Protein AF-A0A3R6HXS9-F1 (afdb_monomer_lite)

Radius of gyration: 20.22 Å; chains: 1; bounding box: 44×26×52 Å

Secondary structure (DSSP, 8-state):
--SS-HHHHHHHHHHHHHH---S--HHHHHHHHHHSPPS--HHHHHHHHHHHHHHHHT-SSHHHHHHHHHHHHHHHHHHHTTT--

Foldseek 3Di:
DAPDPVVVVLVVLVVVVVPDVDPPPSVVVVVCVVPDDGPDDLVVVLVVLVVQLVVLCPDPPNVRSVVSNVVSVVVNVCSVVVVDD

Sequence (85 aa):
MRLIDADALKKDLKSVTLSNGTLVNTNAVLYLLEEYPTAYDPDKIVEQLENERKFWENAYNRNLGKEKARSYEHAIEIVKGGGVK

pLDDT: mean 83.36, std 12.92, range [52.97, 97.38]

Structure (mmCIF, N/CA/C/O backbone):
data_AF-A0A3R6HXS9-F1
#
_entry.id   AF-A0A3R6HXS9-F1
#
loop_
_atom_site.group_PDB
_atom_site.id
_atom_site.type_symbol
_atom_site.label_atom_id
_atom_site.label_alt_id
_atom_site.label_comp_id
_atom_site.label_asym_id
_atom_site.label_entity_id
_atom_site.label_seq_id
_atom_site.pdbx_PDB_ins_code
_atom_site.Cartn_x
_atom_site.Cartn_y
_atom_site.Cartn_z
_atom_site.occupancy
_atom_site.B_iso_or_equiv
_atom_site.auth_seq_id
_atom_site.auth_comp_id
_atom_site.auth_asym_id
_atom_site.auth_atom_id
_atom_site.pdbx_PDB_model_num
ATOM 1 N N . MET A 1 1 ? -4.115 -0.002 2.083 1.00 57.69 1 MET A N 1
ATOM 2 C CA . MET A 1 1 ? -3.763 -0.734 3.319 1.00 57.69 1 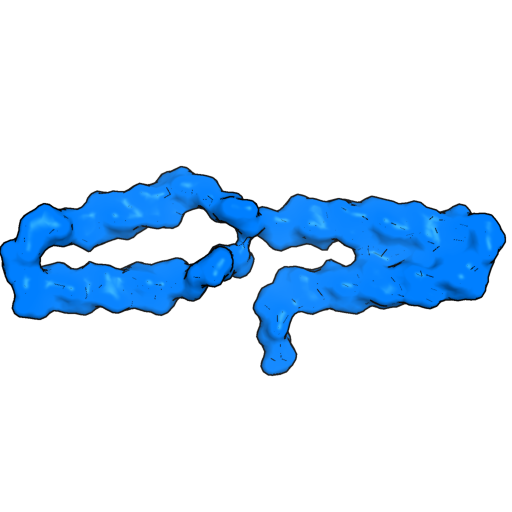MET A CA 1
ATOM 3 C C . MET A 1 1 ? -3.272 0.271 4.351 1.00 57.69 1 MET A C 1
ATOM 5 O O . MET A 1 1 ? -2.390 1.054 4.027 1.00 57.69 1 MET A O 1
ATOM 9 N N . ARG A 1 2 ? -3.893 0.350 5.533 1.00 60.28 2 ARG A N 1
ATOM 10 C CA . ARG A 1 2 ? -3.441 1.241 6.617 1.00 60.28 2 ARG A CA 1
ATOM 11 C C . ARG A 1 2 ? -2.299 0.561 7.388 1.00 60.28 2 ARG A C 1
ATOM 13 O O . ARG A 1 2 ? -2.183 -0.657 7.341 1.00 60.28 2 ARG A O 1
ATOM 20 N N . LEU A 1 3 ? -1.467 1.334 8.097 1.00 70.50 3 LEU A N 1
ATOM 21 C CA . LEU A 1 3 ? -0.396 0.793 8.963 1.00 70.50 3 LEU A CA 1
ATOM 22 C C . LEU A 1 3 ? -0.945 -0.126 10.076 1.00 70.50 3 LEU A C 1
ATOM 24 O O . LEU A 1 3 ? -0.216 -0.910 10.672 1.00 70.50 3 LEU A O 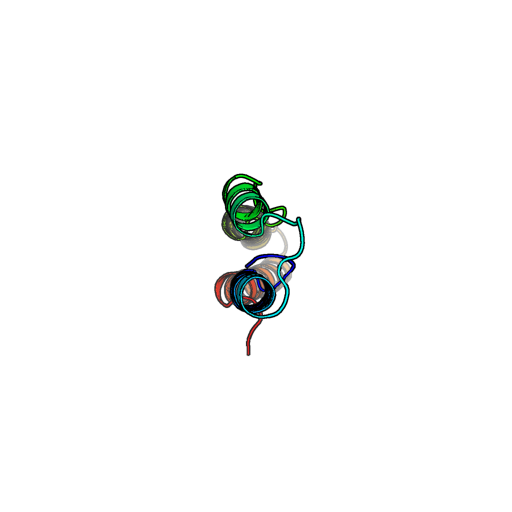1
ATOM 28 N N . ILE A 1 4 ? -2.242 0.011 10.342 1.00 76.81 4 ILE A N 1
ATOM 29 C CA . ILE A 1 4 ? -3.060 -0.789 11.241 1.00 76.81 4 ILE A CA 1
ATOM 30 C C . ILE A 1 4 ? -4.232 -1.363 10.444 1.00 76.81 4 ILE A C 1
ATOM 32 O O . ILE A 1 4 ? -4.715 -0.718 9.508 1.00 76.81 4 ILE A O 1
ATOM 36 N N . ASP A 1 5 ? -4.742 -2.523 10.845 1.00 81.19 5 ASP A N 1
ATOM 37 C CA . ASP A 1 5 ? -6.045 -2.987 10.374 1.00 81.19 5 ASP A CA 1
ATOM 38 C C . ASP A 1 5 ? -7.132 -2.096 10.994 1.00 81.19 5 ASP A C 1
ATOM 40 O O . ASP A 1 5 ? -7.522 -2.237 12.157 1.00 81.19 5 ASP A O 1
ATOM 44 N N . ALA A 1 6 ? -7.569 -1.103 10.220 1.00 81.12 6 ALA A N 1
ATOM 45 C CA . ALA A 1 6 ? -8.563 -0.148 10.677 1.00 81.12 6 ALA A CA 1
ATOM 46 C C . ALA A 1 6 ? -9.933 -0.799 10.880 1.00 81.12 6 ALA A C 1
ATOM 48 O O . ALA A 1 6 ? -10.682 -0.327 11.729 1.00 81.12 6 ALA A O 1
ATOM 49 N N . ASP A 1 7 ? -10.259 -1.871 10.158 1.00 83.44 7 ASP A N 1
ATOM 50 C CA . ASP A 1 7 ? -11.549 -2.545 10.287 1.00 83.44 7 ASP A CA 1
ATOM 51 C C . ASP A 1 7 ? -11.597 -3.386 11.564 1.00 83.44 7 ASP A C 1
ATOM 53 O O . ASP A 1 7 ? -12.587 -3.327 12.303 1.00 83.44 7 ASP A O 1
ATOM 57 N N . ALA A 1 8 ? -10.499 -4.075 11.891 1.00 85.81 8 ALA A N 1
ATOM 58 C CA . ALA A 1 8 ? -10.325 -4.731 13.184 1.00 85.81 8 ALA A CA 1
ATOM 59 C C . ALA A 1 8 ? -10.425 -3.720 14.339 1.00 85.81 8 ALA A C 1
ATOM 61 O O . ALA A 1 8 ? -11.225 -3.910 15.256 1.00 85.81 8 ALA A O 1
ATOM 62 N N . LEU A 1 9 ? -9.721 -2.582 14.249 1.00 85.94 9 LEU A N 1
ATOM 63 C CA . LEU A 1 9 ? -9.803 -1.532 15.269 1.00 85.94 9 LEU A CA 1
ATOM 64 C C . LEU A 1 9 ? -11.226 -0.958 15.401 1.00 85.94 9 LEU A C 1
ATOM 66 O O . LEU A 1 9 ? -11.711 -0.758 16.515 1.00 85.94 9 LEU A O 1
ATOM 70 N N . LYS A 1 10 ? -11.929 -0.713 14.284 1.00 85.69 10 LYS A N 1
ATOM 71 C CA . LYS A 1 10 ? -13.328 -0.245 14.296 1.00 85.69 10 LYS A CA 1
ATOM 72 C C . LYS A 1 10 ? -14.245 -1.250 15.000 1.00 85.69 10 LYS A C 1
ATOM 74 O O . LYS A 1 10 ? -15.154 -0.838 15.723 1.00 85.69 10 LYS A O 1
ATOM 79 N N . LYS A 1 11 ? -14.034 -2.553 14.789 1.00 85.44 11 LYS A N 1
ATOM 80 C CA . LYS A 1 11 ? -14.802 -3.621 15.445 1.00 85.44 11 LYS A CA 1
ATOM 81 C C . LYS A 1 11 ? -14.566 -3.627 16.955 1.00 85.44 11 LYS A C 1
ATOM 83 O O . LYS A 1 11 ? -15.538 -3.634 17.713 1.00 85.44 11 LYS A O 1
ATOM 88 N N . ASP A 1 12 ? -13.311 -3.550 17.379 1.00 84.56 12 ASP A N 1
ATOM 89 C CA . ASP A 1 12 ? -12.950 -3.554 18.796 1.00 84.56 12 ASP A CA 1
ATOM 90 C C . ASP A 1 12 ? -13.492 -2.306 19.508 1.00 84.56 12 ASP A C 1
ATOM 92 O O . ASP A 1 12 ? -14.129 -2.423 20.556 1.00 84.56 12 ASP A O 1
ATOM 96 N N . LEU A 1 13 ? -13.378 -1.120 18.895 1.00 82.44 13 LEU A N 1
ATOM 97 C CA . LEU A 1 13 ? -13.927 0.129 19.441 1.00 82.44 13 LEU A CA 1
ATOM 98 C C . LEU A 1 13 ? -15.451 0.089 19.619 1.00 82.44 13 LEU A C 1
ATOM 100 O O . LEU A 1 13 ? -15.956 0.607 20.612 1.00 82.44 13 LEU A O 1
ATOM 104 N N . LYS A 1 14 ? -16.191 -0.550 18.702 1.00 78.00 14 LYS A N 1
ATOM 105 C CA . LYS A 1 14 ? -17.646 -0.745 18.849 1.00 78.00 14 LYS A CA 1
ATOM 106 C C . LYS A 1 14 ? -17.998 -1.659 20.025 1.00 78.00 14 LYS A C 1
ATOM 108 O O . LYS A 1 14 ? -19.040 -1.459 20.645 1.00 78.00 14 LYS A O 1
ATOM 113 N N . SER A 1 15 ? -17.154 -2.645 20.335 1.00 73.19 15 SER A N 1
ATOM 114 C CA . SER A 1 15 ? -17.383 -3.557 21.464 1.00 73.19 15 SER A CA 1
ATOM 115 C C . SER A 1 15 ? -17.184 -2.877 22.825 1.00 73.19 15 SER A C 1
ATOM 117 O O . SER A 1 15 ? -17.967 -3.115 23.744 1.00 73.19 15 SER A O 1
ATOM 119 N N . VAL A 1 16 ? -16.217 -1.954 22.934 1.00 71.12 16 VAL A N 1
ATOM 120 C CA . VAL A 1 16 ? -15.932 -1.198 24.169 1.00 71.12 16 VAL A CA 1
ATOM 121 C C . VAL A 1 16 ? -17.133 -0.353 24.604 1.00 71.12 16 VAL A C 1
ATOM 123 O O . VAL A 1 16 ? -17.463 -0.333 25.792 1.00 71.12 16 VAL A O 1
ATOM 126 N N . THR A 1 17 ? -17.840 0.268 23.651 1.00 60.62 17 THR A N 1
ATOM 127 C CA . THR A 1 17 ? -19.043 1.083 23.903 1.00 60.62 17 THR A CA 1
ATOM 128 C C . THR A 1 17 ? -20.187 0.296 24.545 1.00 60.62 17 THR A C 1
ATOM 130 O O . THR A 1 17 ? -21.010 0.878 25.244 1.00 60.62 17 THR A O 1
ATOM 133 N N . LEU A 1 18 ? -20.260 -1.018 24.298 1.00 60.94 18 LEU A N 1
ATOM 134 C CA . LEU A 1 18 ? -21.315 -1.891 24.824 1.00 60.94 18 LEU A CA 1
ATOM 135 C C . LEU A 1 18 ? -21.007 -2.385 26.244 1.00 60.94 18 LEU A C 1
ATOM 137 O O . LEU A 1 18 ? -21.932 -2.681 26.996 1.00 60.94 18 LEU A O 1
ATOM 141 N N . SER A 1 19 ? -19.724 -2.497 26.604 1.00 62.09 19 SER A N 1
ATOM 142 C CA . SER A 1 19 ? -19.293 -3.147 27.849 1.00 62.09 19 SER A CA 1
ATOM 143 C C . SER A 1 19 ? -19.181 -2.216 29.052 1.00 62.09 19 SER A C 1
ATOM 145 O O . SER A 1 19 ? -19.492 -2.636 30.159 1.00 62.09 19 SER A O 1
ATOM 147 N N . ASN A 1 20 ? -18.765 -0.963 28.861 1.00 53.84 20 ASN A N 1
ATOM 148 C CA . ASN A 1 20 ? -18.475 -0.050 29.963 1.00 53.84 20 ASN A CA 1
ATOM 149 C C . ASN A 1 20 ? -18.960 1.346 29.575 1.00 53.84 20 ASN A C 1
ATOM 151 O O . ASN A 1 20 ? -18.534 1.862 28.547 1.00 53.84 20 ASN A O 1
ATOM 155 N N . GLY A 1 21 ? -19.821 1.968 30.387 1.00 55.56 21 GLY A N 1
ATOM 156 C CA . GLY A 1 21 ? -20.326 3.342 30.211 1.00 55.56 21 GLY A CA 1
ATOM 157 C C . GLY A 1 21 ? -19.251 4.432 30.347 1.00 55.56 21 GLY A C 1
ATOM 158 O O . GLY A 1 21 ? -19.445 5.425 31.044 1.00 55.56 21 GLY A O 1
ATOM 159 N N . THR A 1 22 ? -18.083 4.22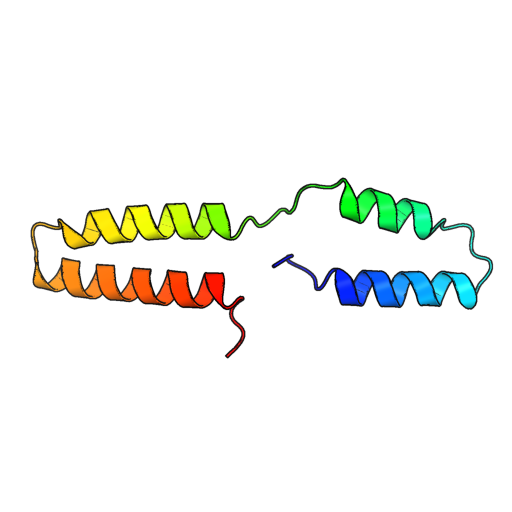3 29.746 1.00 53.44 22 THR A N 1
ATOM 160 C CA . THR A 1 22 ? -16.922 5.099 29.775 1.00 53.44 22 THR A CA 1
ATOM 161 C C . THR A 1 22 ? -17.126 6.274 28.821 1.00 53.44 22 THR A C 1
ATOM 163 O O . THR A 1 22 ? -17.508 6.108 27.668 1.00 53.44 22 THR A O 1
ATOM 166 N N . LEU A 1 23 ? -16.791 7.466 29.316 1.00 55.78 23 LEU A N 1
ATOM 167 C CA . LEU A 1 23 ? -16.827 8.794 28.680 1.00 55.78 23 LEU A CA 1
ATOM 168 C C . LEU A 1 23 ? -16.075 8.947 27.343 1.00 55.78 23 LEU A C 1
ATOM 170 O O . LEU A 1 23 ? -16.097 10.030 26.758 1.00 55.78 23 LEU A O 1
ATOM 174 N N . VAL A 1 24 ? -15.395 7.910 26.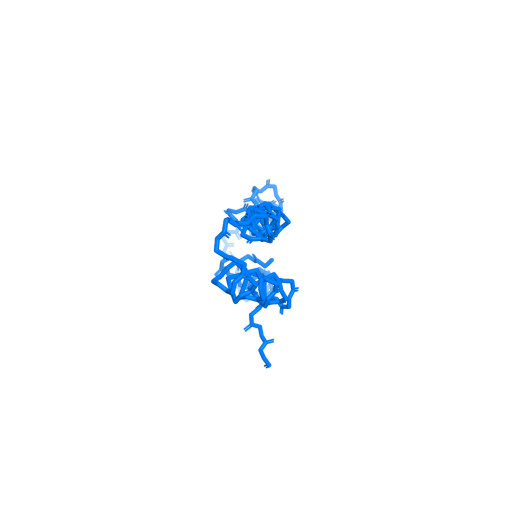848 1.00 61.22 24 VAL A N 1
ATOM 175 C CA . VAL A 1 24 ? -14.776 7.955 25.523 1.00 61.22 24 VAL A CA 1
ATOM 176 C C . VAL A 1 24 ? -15.884 7.724 24.509 1.00 61.22 24 VAL A C 1
ATOM 178 O O . VAL A 1 24 ? -16.345 6.602 24.319 1.00 61.22 24 VAL A O 1
ATOM 181 N N . ASN A 1 25 ? -16.328 8.802 23.865 1.00 71.88 25 ASN A N 1
ATOM 182 C CA . ASN A 1 25 ? -17.250 8.721 22.743 1.00 71.88 25 ASN A CA 1
ATOM 183 C C . ASN A 1 25 ? -16.533 8.021 21.579 1.00 71.88 25 ASN A C 1
ATOM 185 O O . ASN A 1 25 ? -15.915 8.659 20.730 1.00 71.88 25 ASN A O 1
ATOM 189 N N . THR A 1 26 ? -16.578 6.694 21.557 1.00 75.12 26 THR A N 1
ATOM 190 C CA . THR A 1 26 ? -15.987 5.863 20.504 1.00 75.12 26 THR A CA 1
ATOM 191 C C . THR A 1 26 ? -16.528 6.237 19.130 1.00 75.12 26 THR A C 1
ATOM 193 O O . THR A 1 26 ? -15.784 6.131 18.162 1.00 75.12 26 THR A O 1
ATOM 196 N N . ASN A 1 27 ? -17.746 6.787 19.024 1.00 76.38 27 ASN A N 1
ATOM 197 C CA . ASN A 1 27 ? -18.233 7.346 17.761 1.00 76.38 27 ASN A CA 1
ATOM 198 C C . ASN A 1 27 ? -17.378 8.535 17.303 1.00 76.38 27 ASN A C 1
ATOM 200 O O . ASN A 1 27 ? -17.047 8.603 16.126 1.00 76.38 27 ASN A O 1
ATOM 204 N N . ALA A 1 28 ? -16.954 9.428 18.205 1.00 80.75 28 ALA A N 1
ATOM 205 C CA . ALA A 1 28 ? -16.038 10.520 17.861 1.00 80.75 28 ALA A CA 1
ATOM 206 C C . ALA A 1 28 ? -14.676 9.988 17.381 1.00 80.75 28 ALA A C 1
ATOM 208 O O . ALA A 1 28 ? -14.135 10.483 16.398 1.00 80.75 28 ALA A O 1
ATOM 209 N N . VAL A 1 29 ? -14.153 8.932 18.013 1.00 82.56 29 VAL A N 1
ATOM 210 C CA . VAL A 1 29 ? -12.913 8.270 17.565 1.00 82.56 29 VAL A CA 1
ATOM 211 C C . VAL A 1 29 ? -13.088 7.636 16.180 1.00 82.56 29 VAL A C 1
ATOM 213 O O . VAL A 1 29 ? -12.210 7.772 15.333 1.00 82.56 29 VAL A O 1
ATOM 216 N N . LEU A 1 30 ? -14.224 6.982 15.919 1.00 82.19 30 LEU A N 1
ATOM 217 C CA . LEU A 1 30 ? -14.548 6.402 14.612 1.00 82.19 30 LEU A CA 1
ATOM 218 C C . LEU A 1 30 ? -14.649 7.474 13.518 1.00 82.19 30 LEU A C 1
ATOM 220 O O . LEU A 1 30 ? -14.110 7.264 12.436 1.00 82.19 30 LEU A O 1
ATOM 224 N N . TYR A 1 31 ? -15.274 8.620 13.809 1.00 83.81 31 TYR A N 1
ATOM 225 C CA . TYR A 1 31 ? -15.334 9.758 12.885 1.00 83.81 31 TYR A CA 1
ATOM 226 C C . TYR A 1 31 ? -13.941 10.300 12.555 1.00 83.81 31 TYR A C 1
ATOM 228 O O . TYR A 1 31 ? -13.601 10.442 11.383 1.00 83.81 31 TYR A O 1
ATOM 236 N N . LEU A 1 32 ? -13.100 10.524 13.570 1.00 84.31 32 LEU A N 1
ATOM 237 C CA . LEU A 1 32 ? -11.722 10.977 13.358 1.00 84.31 32 LEU A CA 1
ATOM 238 C C . LEU A 1 32 ? -10.923 9.956 12.534 1.00 84.31 32 LEU A C 1
ATOM 240 O O . LEU A 1 32 ? -10.160 10.333 11.652 1.00 84.31 32 LEU A O 1
ATOM 244 N N . LEU A 1 33 ? -11.125 8.654 12.751 1.00 83.94 33 LEU A N 1
ATOM 245 C CA . LEU A 1 33 ? -10.477 7.622 11.940 1.00 83.94 33 LEU A CA 1
ATOM 246 C C . LEU A 1 33 ? -10.860 7.691 10.456 1.00 83.94 33 LEU A C 1
ATOM 248 O O . LEU A 1 33 ? -10.074 7.214 9.636 1.00 83.94 33 LEU A O 1
ATOM 252 N N . GLU A 1 34 ? -12.028 8.222 10.097 1.00 81.50 34 GLU A N 1
ATOM 253 C CA . GLU A 1 34 ? -12.445 8.399 8.701 1.00 81.50 34 GLU A CA 1
ATOM 254 C C . GLU A 1 34 ? -11.976 9.730 8.105 1.00 81.50 34 GLU A C 1
ATOM 256 O O . GLU A 1 34 ? -11.576 9.747 6.944 1.00 81.50 34 GLU A O 1
ATOM 261 N N . GLU A 1 35 ? -11.948 10.810 8.891 1.00 83.75 35 GLU A N 1
ATOM 262 C CA . GLU A 1 35 ? -11.441 12.113 8.433 1.00 83.75 35 GLU A CA 1
ATOM 263 C C . GLU A 1 35 ? -9.920 12.154 8.274 1.00 83.75 35 GLU A C 1
ATOM 265 O O . GLU A 1 35 ? -9.406 12.841 7.387 1.00 83.75 35 GLU A O 1
ATOM 270 N N . TYR A 1 36 ? -9.176 11.450 9.131 1.00 78.25 36 TYR A N 1
ATOM 271 C CA . TYR A 1 36 ? -7.723 11.520 9.076 1.00 78.25 36 TYR A CA 1
ATOM 272 C C . TYR A 1 36 ? -7.188 10.834 7.810 1.00 78.25 36 TYR A C 1
ATOM 274 O O . TYR A 1 36 ? -7.505 9.664 7.544 1.00 78.25 36 TYR A O 1
ATOM 282 N N . PRO A 1 37 ? -6.321 11.527 7.047 1.00 71.06 37 PRO A N 1
ATOM 283 C CA . PRO A 1 37 ? -5.733 10.969 5.845 1.00 71.06 37 PRO A CA 1
ATOM 284 C C . PRO A 1 37 ? -4.920 9.723 6.184 1.00 71.06 37 PRO A C 1
ATOM 286 O O . PRO A 1 37 ? -4.279 9.610 7.233 1.00 71.06 37 PRO A O 1
ATOM 289 N N . THR A 1 38 ? -4.922 8.763 5.267 1.00 73.44 38 THR A N 1
ATOM 290 C CA . THR A 1 38 ? -4.062 7.593 5.385 1.00 73.44 38 THR A CA 1
ATOM 291 C C . THR A 1 38 ? -2.604 8.007 5.240 1.00 73.44 38 THR A C 1
ATOM 293 O O . THR A 1 38 ? -2.211 8.545 4.210 1.00 73.44 38 THR A O 1
ATOM 296 N N . ALA A 1 39 ? -1.782 7.700 6.247 1.00 74.75 39 ALA A N 1
ATOM 297 C CA . ALA A 1 39 ? -0.335 7.939 6.194 1.00 74.75 39 ALA A CA 1
ATOM 298 C C . ALA A 1 39 ? 0.373 7.144 5.076 1.00 74.75 39 ALA A C 1
ATOM 300 O O . ALA A 1 39 ? 1.487 7.478 4.688 1.00 74.75 39 ALA A O 1
ATOM 301 N N . TYR A 1 40 ? -0.278 6.094 4.568 1.00 79.94 40 TYR A N 1
ATOM 302 C CA . TYR A 1 40 ? 0.194 5.241 3.486 1.00 79.94 40 TYR A CA 1
ATOM 303 C C . TYR A 1 40 ? -0.819 5.266 2.339 1.00 79.94 40 TYR A C 1
ATOM 305 O O . TYR A 1 40 ? -1.988 4.931 2.543 1.00 79.94 40 TYR A O 1
ATOM 313 N N . ASP A 1 41 ? -0.362 5.652 1.151 1.00 85.50 41 ASP A N 1
ATOM 314 C CA . ASP A 1 41 ? -1.153 5.734 -0.077 1.00 85.50 41 ASP A CA 1
ATOM 315 C C . ASP A 1 41 ? -0.592 4.712 -1.086 1.00 85.50 41 ASP A C 1
ATOM 317 O O . ASP A 1 41 ? 0.465 4.955 -1.681 1.00 85.50 41 ASP A O 1
ATOM 321 N N . PRO A 1 42 ? -1.239 3.538 -1.232 1.00 86.06 42 PRO A N 1
ATOM 322 C CA . PRO A 1 42 ? -0.768 2.489 -2.130 1.00 86.06 42 PRO A CA 1
ATOM 323 C C . PRO A 1 42 ? -0.667 2.961 -3.581 1.00 86.06 42 PRO A C 1
ATOM 325 O O . PRO A 1 42 ? 0.259 2.554 -4.278 1.00 86.06 42 PRO A O 1
ATOM 328 N N . ASP A 1 43 ? -1.570 3.838 -4.024 1.00 90.31 43 ASP A N 1
ATOM 329 C CA . ASP A 1 43 ? -1.616 4.297 -5.412 1.00 90.31 43 ASP A CA 1
ATOM 330 C C . ASP A 1 43 ? -0.413 5.188 -5.724 1.00 90.31 43 ASP A C 1
ATOM 332 O O . ASP A 1 43 ? 0.260 4.989 -6.737 1.00 90.31 43 ASP A O 1
ATOM 336 N N . LYS A 1 44 ? -0.048 6.088 -4.801 1.00 91.44 44 LYS A N 1
ATOM 337 C CA . LYS A 1 44 ? 1.183 6.891 -4.926 1.00 91.44 44 LYS A CA 1
ATOM 338 C C . LYS A 1 44 ? 2.447 6.040 -4.939 1.00 91.44 44 LYS A C 1
ATOM 340 O O . LYS A 1 44 ? 3.404 6.368 -5.635 1.00 91.44 44 LYS A O 1
ATOM 345 N N . ILE A 1 45 ? 2.481 4.957 -4.168 1.00 91.69 45 ILE A N 1
ATOM 346 C CA . ILE A 1 45 ? 3.642 4.058 -4.146 1.00 91.69 45 ILE A CA 1
ATOM 347 C C . ILE A 1 45 ? 3.727 3.271 -5.449 1.00 91.69 45 ILE A C 1
ATOM 349 O O . ILE A 1 45 ? 4.807 3.163 -6.024 1.00 91.69 45 ILE A O 1
ATOM 353 N N . VAL A 1 46 ? 2.598 2.772 -5.953 1.00 94.94 46 VAL A N 1
ATOM 354 C CA . VAL A 1 46 ? 2.533 2.136 -7.273 1.00 94.94 46 VAL A CA 1
ATOM 355 C C . VAL A 1 46 ? 3.015 3.100 -8.358 1.00 94.94 46 VAL A C 1
ATOM 357 O O . VAL A 1 46 ? 3.808 2.694 -9.201 1.00 94.94 46 VAL A O 1
ATOM 360 N N . GLU A 1 47 ? 2.617 4.374 -8.316 1.00 96.44 47 GLU A N 1
ATOM 361 C CA . GLU A 1 47 ? 3.085 5.395 -9.260 1.00 96.44 47 GLU A CA 1
ATOM 362 C C . GLU A 1 47 ? 4.611 5.586 -9.204 1.00 96.44 47 GLU A C 1
ATOM 364 O O . GLU A 1 47 ? 5.279 5.585 -10.241 1.00 96.44 47 GLU A O 1
ATOM 369 N N . GLN A 1 48 ? 5.187 5.696 -8.002 1.00 96.25 48 GLN A N 1
ATOM 370 C CA . GLN A 1 48 ? 6.640 5.800 -7.825 1.00 96.25 48 GLN A CA 1
ATOM 371 C C . GLN A 1 48 ? 7.371 4.572 -8.382 1.00 96.25 48 GLN A C 1
ATOM 373 O O . GLN A 1 48 ? 8.361 4.715 -9.100 1.00 96.25 48 GLN A O 1
ATOM 378 N N . LEU A 1 49 ? 6.864 3.368 -8.107 1.00 97.06 49 LEU A N 1
ATOM 379 C CA . LEU A 1 49 ? 7.454 2.123 -8.598 1.00 97.06 49 LEU A CA 1
ATOM 380 C C . LEU A 1 49 ? 7.319 1.972 -10.121 1.00 97.06 49 LEU A C 1
ATOM 382 O O . LEU A 1 49 ? 8.245 1.480 -10.761 1.00 97.06 49 LEU A O 1
ATOM 386 N N . GLU A 1 50 ? 6.214 2.418 -10.722 1.00 97.38 50 GLU A N 1
ATOM 387 C CA . GLU A 1 50 ? 6.043 2.453 -12.182 1.00 97.38 50 GLU A CA 1
ATOM 388 C C . GLU A 1 50 ? 7.039 3.410 -12.848 1.00 97.38 50 GLU A C 1
ATOM 390 O O . GLU A 1 50 ? 7.577 3.106 -13.915 1.00 97.38 50 GLU A O 1
ATOM 395 N N . ASN A 1 51 ? 7.325 4.553 -12.221 1.00 97.00 51 ASN A N 1
ATOM 396 C CA . ASN A 1 51 ? 8.320 5.498 -12.726 1.00 97.00 51 ASN A CA 1
ATOM 397 C C . ASN A 1 51 ? 9.735 4.903 -12.683 1.00 97.00 51 ASN A C 1
ATOM 399 O O . ASN A 1 51 ? 10.456 4.970 -13.681 1.00 97.00 51 ASN A O 1
ATOM 403 N N . GLU A 1 52 ? 10.101 4.245 -11.581 1.00 96.69 52 GLU A N 1
ATOM 404 C CA . GLU A 1 52 ? 11.360 3.498 -11.475 1.00 96.69 52 GLU A CA 1
ATOM 405 C C . GLU A 1 52 ? 11.433 2.365 -12.510 1.00 96.69 52 GLU A C 1
ATOM 407 O O . GLU A 1 52 ? 12.429 2.224 -13.222 1.00 96.69 52 GLU A O 1
ATOM 412 N N . ARG A 1 53 ? 10.354 1.588 -12.675 1.00 96.25 53 ARG A N 1
ATOM 413 C CA . ARG A 1 53 ? 10.269 0.519 -13.680 1.00 96.25 53 ARG A CA 1
ATOM 414 C C . ARG A 1 53 ? 10.568 1.050 -15.082 1.00 96.25 53 ARG A C 1
ATOM 416 O O . ARG A 1 53 ? 11.448 0.514 -15.753 1.00 96.25 53 ARG A O 1
ATOM 423 N N . LYS A 1 54 ? 9.898 2.131 -15.496 1.00 95.25 54 LYS A N 1
ATOM 424 C CA . LYS A 1 54 ? 10.098 2.780 -16.806 1.00 95.25 54 LYS A CA 1
ATOM 425 C C . LYS A 1 54 ? 11.513 3.324 -16.983 1.00 95.25 54 LYS A C 1
ATOM 427 O O . LYS A 1 54 ? 12.059 3.252 -18.085 1.00 95.25 54 LYS A O 1
ATOM 432 N N . PHE A 1 55 ? 12.116 3.861 -15.924 1.00 94.81 55 PHE A N 1
ATOM 433 C CA . PHE A 1 55 ? 13.509 4.305 -15.956 1.00 94.81 55 PHE A CA 1
ATOM 434 C C . PHE A 1 55 ? 14.447 3.133 -16.281 1.00 94.81 55 PHE A C 1
ATOM 436 O O . PHE A 1 55 ? 15.272 3.228 -17.192 1.00 94.81 55 PHE A O 1
ATOM 443 N N . TRP A 1 56 ? 14.272 1.995 -15.605 1.00 95.19 56 TRP A N 1
ATOM 444 C CA . TRP A 1 56 ? 15.112 0.813 -15.810 1.00 95.19 56 TRP A CA 1
ATOM 445 C C . TRP A 1 56 ? 14.834 0.068 -17.119 1.00 95.19 56 TRP A C 1
ATOM 447 O O . TRP A 1 56 ? 15.773 -0.458 -17.718 1.00 95.19 56 TRP A O 1
ATOM 457 N N . GLU A 1 57 ? 13.599 0.075 -17.625 1.00 92.50 57 GLU A N 1
ATOM 458 C CA . GLU A 1 57 ? 13.273 -0.452 -18.962 1.00 92.50 57 GLU A CA 1
ATOM 459 C C . GLU A 1 57 ? 14.082 0.235 -20.073 1.00 92.50 57 GLU A C 1
ATOM 461 O O . GLU A 1 57 ? 14.454 -0.408 -21.057 1.00 92.50 57 GLU A O 1
ATOM 466 N N . ASN A 1 58 ? 14.401 1.520 -19.890 1.00 91.88 58 ASN A N 1
ATOM 467 C CA . ASN A 1 58 ? 15.152 2.339 -20.842 1.00 91.88 58 ASN A CA 1
ATOM 468 C C . ASN A 1 58 ? 16.645 2.485 -20.485 1.00 91.88 58 ASN A C 1
ATOM 470 O O . ASN A 1 58 ? 17.342 3.327 -21.054 1.00 91.88 58 ASN A O 1
ATOM 474 N N . ALA A 1 59 ? 17.162 1.676 -19.554 1.00 93.12 59 ALA A N 1
ATOM 475 C CA . ALA A 1 59 ? 18.557 1.754 -19.134 1.00 93.12 59 ALA A CA 1
ATOM 476 C C . ALA A 1 59 ? 19.538 1.359 -20.256 1.00 93.12 59 ALA A C 1
ATOM 478 O O . ALA A 1 59 ? 19.295 0.440 -21.041 1.00 93.12 59 ALA A O 1
ATOM 479 N N . TYR A 1 60 ? 20.711 2.006 -20.272 1.00 91.62 60 TYR A N 1
ATOM 480 C CA . TYR A 1 60 ? 21.776 1.741 -21.251 1.00 91.62 60 TYR A CA 1
ATOM 481 C C . TYR A 1 60 ? 22.235 0.271 -21.240 1.00 91.62 60 TYR A C 1
ATOM 483 O O . TYR A 1 60 ? 22.368 -0.365 -22.287 1.00 91.62 60 TYR A O 1
ATOM 491 N N . ASN A 1 61 ? 22.430 -0.301 -20.046 1.00 95.12 61 ASN A N 1
ATOM 492 C CA . ASN A 1 61 ? 22.661 -1.734 -19.893 1.00 95.12 61 ASN A CA 1
ATOM 493 C C . ASN A 1 61 ? 21.319 -2.477 -19.922 1.00 95.12 61 ASN A C 1
ATOM 495 O O . ASN A 1 61 ? 20.636 -2.578 -18.903 1.00 95.12 61 ASN A O 1
ATOM 499 N N . ARG A 1 62 ? 20.966 -3.034 -21.086 1.00 91.88 62 ARG A N 1
ATOM 500 C CA . ARG A 1 62 ? 19.670 -3.701 -21.294 1.00 91.88 62 ARG A CA 1
ATOM 501 C C . ARG A 1 62 ? 19.442 -4.922 -20.403 1.00 91.88 62 ARG A C 1
ATOM 503 O O . ARG A 1 62 ? 18.297 -5.183 -20.051 1.00 91.88 62 ARG A O 1
ATOM 510 N N . ASN A 1 63 ? 20.486 -5.682 -20.066 1.00 94.00 63 ASN A N 1
ATOM 511 C CA . ASN A 1 63 ? 20.329 -6.879 -19.233 1.00 94.00 63 ASN A CA 1
ATOM 512 C C . ASN A 1 63 ? 19.984 -6.476 -17.798 1.00 94.00 63 ASN A C 1
ATOM 514 O O . ASN A 1 63 ? 18.962 -6.906 -17.270 1.00 94.00 63 ASN A O 1
ATOM 518 N N . LEU A 1 64 ? 20.767 -5.555 -17.229 1.00 94.06 64 LEU A N 1
ATOM 519 C CA . LEU A 1 64 ? 20.506 -5.009 -15.897 1.00 94.06 64 LEU A CA 1
ATOM 520 C C . LEU A 1 64 ? 19.161 -4.268 -15.842 1.00 94.06 64 LEU A C 1
ATOM 522 O O . LEU A 1 64 ? 18.404 -4.428 -14.887 1.00 94.06 64 LEU A O 1
ATOM 526 N N . GLY A 1 65 ? 18.845 -3.492 -16.882 1.00 96.06 65 GLY A N 1
ATOM 527 C CA . GLY A 1 65 ? 17.582 -2.769 -17.003 1.00 96.06 65 GLY A CA 1
ATOM 528 C C . GLY A 1 65 ? 16.365 -3.691 -16.964 1.00 96.06 65 GLY A C 1
ATOM 529 O O . GLY A 1 65 ? 15.447 -3.467 -16.180 1.00 96.06 65 GLY A O 1
ATOM 530 N N . LYS A 1 66 ? 16.392 -4.790 -17.731 1.00 94.62 66 LYS A N 1
ATOM 531 C CA . LYS A 1 66 ? 15.318 -5.799 -17.730 1.00 94.62 66 LYS A CA 1
ATOM 532 C C . LYS A 1 66 ? 15.152 -6.490 -16.377 1.00 94.62 66 LYS A C 1
ATOM 534 O O . LYS A 1 66 ? 14.021 -6.700 -15.945 1.00 94.62 66 LYS A O 1
ATOM 539 N N . GLU A 1 67 ? 16.246 -6.851 -15.710 1.00 95.56 67 GLU A N 1
ATOM 540 C CA . GLU A 1 67 ? 16.192 -7.484 -14.383 1.00 95.56 67 GLU A CA 1
ATOM 541 C C . GLU A 1 67 ? 15.609 -6.543 -13.322 1.00 95.56 67 GLU A C 1
ATOM 543 O O . GLU A 1 67 ? 14.749 -6.939 -12.528 1.00 95.56 67 GLU A O 1
ATOM 548 N N . LYS A 1 68 ? 16.020 -5.271 -13.341 1.00 96.00 68 LYS A N 1
ATOM 549 C CA . LYS A 1 68 ? 15.481 -4.242 -12.449 1.00 96.00 68 LYS A CA 1
ATOM 550 C C . LYS A 1 68 ? 14.007 -3.969 -12.731 1.00 96.00 68 LYS A C 1
ATOM 552 O O . LYS A 1 68 ? 13.215 -4.011 -11.796 1.00 96.00 68 LYS A O 1
ATOM 557 N N . ALA A 1 69 ? 13.622 -3.778 -13.992 1.00 96.12 69 ALA A N 1
ATOM 558 C CA . ALA A 1 69 ? 12.231 -3.548 -14.379 1.00 96.12 69 ALA A CA 1
ATOM 559 C C . ALA A 1 69 ? 11.297 -4.674 -13.899 1.00 96.12 69 ALA A C 1
ATOM 561 O O . ALA A 1 69 ? 10.272 -4.390 -13.284 1.00 96.12 69 ALA A O 1
ATOM 562 N N . ARG A 1 70 ? 11.696 -5.944 -14.069 1.00 95.88 70 ARG A N 1
ATOM 563 C CA . ARG A 1 70 ? 10.958 -7.104 -13.526 1.00 95.88 70 ARG A CA 1
ATOM 564 C C . ARG A 1 70 ? 10.826 -7.068 -12.003 1.00 95.88 70 ARG A C 1
ATOM 566 O O . ARG A 1 70 ? 9.796 -7.449 -11.461 1.00 95.88 70 ARG A O 1
ATOM 573 N N . SER A 1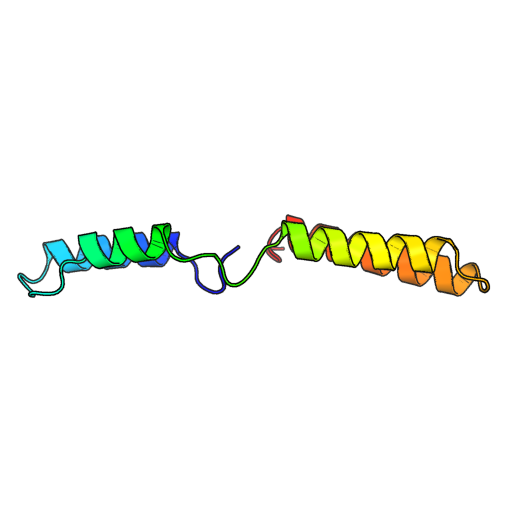 71 ? 11.862 -6.608 -11.304 1.00 96.44 71 SER A N 1
ATOM 574 C CA . SER A 1 71 ? 11.828 -6.492 -9.841 1.00 96.44 71 SER A CA 1
ATOM 575 C C . SER A 1 71 ? 10.826 -5.427 -9.377 1.00 96.44 71 SER A C 1
ATOM 577 O O . SER A 1 71 ? 10.113 -5.646 -8.401 1.00 96.44 71 SER A O 1
ATOM 579 N N . TYR A 1 72 ? 10.733 -4.297 -10.088 1.00 97.31 72 TYR A N 1
ATOM 580 C CA . TYR A 1 72 ? 9.737 -3.257 -9.802 1.00 97.31 72 TYR A CA 1
ATOM 581 C C . TYR A 1 72 ? 8.315 -3.691 -10.162 1.00 97.31 72 TYR A C 1
ATOM 583 O O . TYR A 1 72 ? 7.396 -3.405 -9.403 1.00 97.31 72 TYR A O 1
ATOM 591 N N . GLU A 1 73 ? 8.131 -4.423 -11.265 1.00 96.19 73 GLU A N 1
ATOM 592 C CA . GLU A 1 73 ? 6.847 -5.045 -11.612 1.00 96.19 73 GLU A CA 1
ATOM 593 C C . GLU A 1 73 ? 6.352 -5.955 -10.479 1.00 96.19 73 GLU A C 1
ATOM 595 O O . GLU A 1 73 ? 5.238 -5.781 -9.987 1.00 96.19 73 GLU A O 1
ATOM 600 N N . HIS A 1 74 ? 7.221 -6.825 -9.959 1.00 95.56 74 HIS A N 1
ATOM 601 C CA . HIS A 1 74 ? 6.876 -7.670 -8.819 1.00 95.56 74 HIS A CA 1
ATOM 602 C C . HIS A 1 74 ? 6.590 -6.866 -7.537 1.00 95.56 74 HIS A C 1
ATOM 604 O O . HIS A 1 74 ? 5.664 -7.179 -6.790 1.00 95.56 74 HIS A O 1
ATOM 610 N N . ALA A 1 75 ? 7.344 -5.793 -7.275 1.00 95.31 75 ALA A N 1
ATOM 611 C CA . ALA A 1 75 ? 7.071 -4.910 -6.141 1.00 95.31 75 ALA A CA 1
ATOM 612 C C . ALA A 1 75 ? 5.684 -4.245 -6.246 1.00 95.31 75 ALA A C 1
ATOM 614 O O . ALA A 1 75 ? 4.980 -4.136 -5.242 1.00 95.31 75 ALA A O 1
ATOM 615 N N . ILE A 1 76 ? 5.261 -3.848 -7.451 1.00 95.31 76 ILE A N 1
ATOM 616 C CA . ILE A 1 76 ? 3.924 -3.293 -7.710 1.00 95.31 76 ILE A CA 1
ATOM 617 C C . ILE A 1 76 ? 2.837 -4.330 -7.413 1.00 95.31 76 ILE A C 1
ATOM 619 O O . ILE A 1 76 ? 1.843 -3.994 -6.768 1.00 95.31 76 ILE A O 1
ATOM 623 N N . GLU A 1 77 ? 3.019 -5.582 -7.844 1.00 94.38 77 GLU A N 1
ATOM 624 C CA . GLU A 1 77 ? 2.089 -6.678 -7.535 1.00 94.38 77 GLU A CA 1
ATOM 625 C C . GLU A 1 77 ? 1.934 -6.876 -6.024 1.00 94.38 77 GLU A C 1
ATOM 627 O O . GLU A 1 77 ? 0.812 -6.965 -5.528 1.00 94.38 77 GLU A O 1
ATOM 632 N N . ILE A 1 78 ? 3.047 -6.870 -5.281 1.00 93.00 78 ILE A N 1
ATOM 633 C CA . ILE A 1 78 ? 3.043 -6.988 -3.817 1.00 93.00 78 ILE A CA 1
ATOM 634 C C . ILE A 1 78 ? 2.251 -5.841 -3.179 1.00 93.00 78 ILE A C 1
ATOM 636 O O . ILE A 1 78 ? 1.419 -6.086 -2.305 1.00 93.00 78 ILE A O 1
ATOM 640 N N . VAL A 1 79 ? 2.480 -4.594 -3.605 1.00 91.00 79 VAL A N 1
ATOM 641 C CA . VAL A 1 79 ? 1.785 -3.419 -3.049 1.00 91.00 79 VAL A CA 1
ATOM 642 C C . VAL A 1 79 ? 0.284 -3.476 -3.340 1.00 91.00 79 VAL A C 1
ATOM 644 O O . VAL A 1 79 ? -0.520 -3.257 -2.432 1.00 91.00 79 VAL A O 1
ATOM 647 N N . LYS A 1 80 ? -0.107 -3.833 -4.570 1.00 89.00 80 LYS A N 1
ATOM 648 C CA . LYS A 1 80 ? -1.520 -3.989 -4.959 1.00 89.00 80 LYS A CA 1
ATOM 649 C C . LYS A 1 80 ? -2.202 -5.146 -4.228 1.00 89.00 80 LYS A C 1
ATOM 651 O O . LYS A 1 80 ? -3.359 -5.018 -3.842 1.00 89.00 80 LYS A O 1
ATOM 656 N N . GLY A 1 81 ? -1.480 -6.243 -3.998 1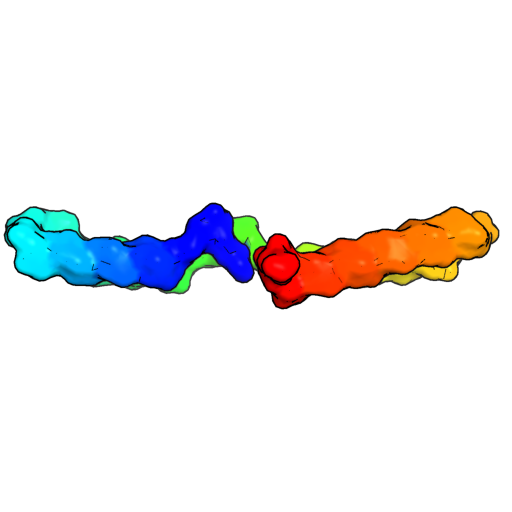.00 87.62 81 GLY A N 1
ATOM 657 C CA . GLY A 1 81 ? -1.940 -7.391 -3.213 1.00 87.62 81 GLY A CA 1
ATOM 658 C C . GLY A 1 81 ? -1.940 -7.159 -1.698 1.00 87.62 81 GLY A C 1
ATOM 659 O O . GLY A 1 81 ? -2.315 -8.053 -0.946 1.00 87.62 81 GLY A O 1
ATOM 660 N N . GLY A 1 82 ? -1.502 -5.986 -1.223 1.00 80.62 82 GLY A N 1
ATOM 661 C CA . GLY A 1 82 ? -1.423 -5.688 0.207 1.00 80.62 82 GLY A CA 1
ATOM 662 C C . GLY A 1 82 ? -0.395 -6.544 0.954 1.00 80.62 82 GLY A C 1
ATOM 663 O O . GLY A 1 82 ? -0.527 -6.755 2.152 1.00 80.62 82 GLY A O 1
ATOM 664 N N . GLY A 1 83 ? 0.617 -7.082 0.270 1.00 68.56 83 GLY A N 1
ATOM 665 C CA . GLY A 1 83 ? 1.667 -7.892 0.893 1.00 68.56 83 GLY A CA 1
ATOM 666 C C . GLY A 1 83 ? 1.205 -9.214 1.521 1.00 68.56 83 GLY A C 1
ATOM 667 O O . GLY A 1 83 ? 2.019 -9.881 2.159 1.00 68.56 83 GLY A O 1
ATOM 668 N N . VAL A 1 84 ? -0.060 -9.608 1.343 1.00 61.28 84 VAL A N 1
ATOM 669 C CA . VAL A 1 84 ? -0.586 -10.895 1.806 1.00 61.28 84 VAL A CA 1
ATOM 670 C C . VAL A 1 84 ? -0.302 -11.931 0.718 1.00 61.28 84 VAL A C 1
ATOM 672 O O . VAL A 1 84 ? -0.774 -11.790 -0.409 1.00 61.28 84 VAL A O 1
ATOM 675 N N . LYS A 1 85 ? 0.525 -12.929 1.038 1.00 52.97 85 LYS A N 1
ATOM 676 C CA . LYS A 1 85 ? 0.685 -14.141 0.223 1.00 52.97 85 LYS A CA 1
ATOM 677 C C . LYS A 1 85 ? -0.398 -15.151 0.560 1.00 52.97 85 LYS A C 1
ATOM 679 O O . LYS A 1 85 ? -0.707 -15.272 1.766 1.00 52.97 85 LYS A O 1
#